Protein AF-A0AAW1R347-F1 (afdb_monomer)

Sequence (137 aa):
MREHAELMGQLKESFRNDHDVQGVHQVTTAIAKMSEAFAKRQDKASTAVAALTQRLDNNSSTLHIPDEDEMVEQQIPGLRDELSLYAHISKIKWDTSDPDRIAGIFSDPARGKIEKFSLPNELSRVDQIHYIWKVID

Nearest PDB structures (foldseek):
  8u3b-assembly1_D  TM=5.325E-01  e=2.040E+00  Escherichia coli
  9blr-assembly1_C  TM=3.791E-01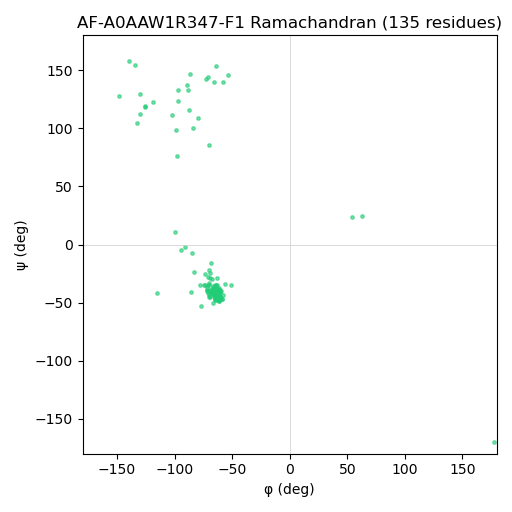  e=1.573E+00  Homo sapiens
  7ype-assembly1_A  TM=3.749E-01  e=2.479E+00  African swine fever virus

Organism: NCBI:txid904363

Radius of gyration: 42.48 Å; Cα contacts (8 Å, |Δi|>4): 67; chains: 1; bounding box: 76×33×120 Å

Structure (mmCIF, N/CA/C/O backbone):
data_AF-A0AAW1R347-F1
#
_entry.id   AF-A0AAW1R347-F1
#
loop_
_atom_site.group_PDB
_atom_site.id
_atom_site.type_symbol
_atom_site.label_atom_id
_atom_site.label_alt_id
_atom_site.label_comp_id
_atom_site.label_asym_id
_atom_site.label_entity_id
_atom_site.label_seq_id
_atom_site.pdbx_PDB_ins_code
_atom_site.Cartn_x
_atom_site.Cartn_y
_atom_site.Cartn_z
_atom_site.occupancy
_atom_site.B_iso_or_equiv
_atom_site.auth_seq_id
_atom_site.auth_comp_id
_atom_site.auth_asym_id
_atom_site.auth_atom_id
_atom_site.pdbx_PDB_model_num
ATOM 1 N N . MET A 1 1 ? 51.881 -3.037 -84.534 1.00 59.00 1 MET A N 1
ATOM 2 C CA . MET A 1 1 ? 51.715 -3.736 -83.234 1.00 59.00 1 MET A CA 1
ATOM 3 C C . MET A 1 1 ? 52.030 -2.870 -82.008 1.00 59.00 1 MET A C 1
ATOM 5 O O . MET A 1 1 ? 51.389 -3.098 -80.994 1.00 59.00 1 MET A O 1
ATOM 9 N N . ARG A 1 2 ? 52.942 -1.880 -82.060 1.00 62.66 2 ARG A N 1
ATOM 10 C CA . ARG A 1 2 ? 53.232 -0.987 -80.912 1.00 62.66 2 ARG A CA 1
ATOM 11 C C . ARG A 1 2 ? 52.053 -0.091 -80.498 1.00 62.66 2 ARG A C 1
ATOM 13 O O . ARG A 1 2 ? 51.690 -0.095 -79.333 1.00 62.66 2 ARG A O 1
ATOM 20 N N . GLU A 1 3 ? 51.401 0.570 -81.452 1.00 68.69 3 GLU A N 1
ATOM 21 C CA . GLU A 1 3 ? 50.280 1.493 -81.176 1.00 68.69 3 GLU A CA 1
ATOM 22 C C . GLU A 1 3 ? 49.060 0.802 -80.546 1.00 68.69 3 GLU A C 1
ATOM 24 O O . GLU A 1 3 ? 48.401 1.349 -79.669 1.00 68.69 3 GLU A O 1
ATOM 29 N N . HIS A 1 4 ? 48.785 -0.447 -80.931 1.00 67.88 4 HIS A N 1
ATOM 30 C CA . HIS A 1 4 ? 47.682 -1.219 -80.355 1.00 67.88 4 HIS A CA 1
ATOM 31 C C . HIS A 1 4 ? 47.951 -1.617 -78.894 1.00 67.88 4 HIS A C 1
ATOM 33 O O . HIS A 1 4 ? 47.029 -1.691 -78.089 1.00 67.88 4 HIS A O 1
ATOM 39 N N . ALA A 1 5 ? 49.210 -1.875 -78.529 1.00 75.38 5 ALA A N 1
ATOM 40 C CA . ALA A 1 5 ? 49.572 -2.167 -77.143 1.00 75.38 5 ALA A CA 1
ATOM 41 C C . ALA A 1 5 ? 49.459 -0.917 -76.254 1.00 75.38 5 ALA A C 1
ATOM 43 O O . ALA A 1 5 ? 49.044 -1.015 -75.102 1.00 75.38 5 ALA A O 1
ATOM 44 N N . GLU A 1 6 ? 49.778 0.250 -76.808 1.00 81.00 6 GLU A N 1
ATOM 45 C CA . GLU A 1 6 ? 49.696 1.538 -76.121 1.00 81.00 6 GLU A CA 1
ATOM 46 C C . GLU A 1 6 ? 48.242 1.968 -75.875 1.00 81.00 6 GLU A C 1
ATOM 48 O O . GLU A 1 6 ? 47.881 2.292 -74.744 1.00 81.00 6 GLU A O 1
ATOM 53 N N . LEU A 1 7 ? 47.372 1.837 -76.883 1.00 75.62 7 LEU A N 1
ATOM 54 C CA . LEU A 1 7 ? 45.930 2.075 -76.743 1.00 75.62 7 LEU A CA 1
ATOM 55 C C . LEU A 1 7 ? 45.280 1.139 -75.717 1.00 75.62 7 LEU A C 1
ATOM 57 O O . LEU A 1 7 ? 44.475 1.575 -74.898 1.00 75.62 7 LEU A O 1
ATOM 61 N N . MET A 1 8 ? 45.658 -0.142 -75.713 1.00 78.75 8 MET A N 1
ATOM 62 C CA . MET A 1 8 ? 45.150 -1.100 -74.724 1.00 78.75 8 MET A CA 1
ATOM 63 C C . MET A 1 8 ? 45.653 -0.798 -73.304 1.00 78.75 8 MET A C 1
ATOM 65 O O . MET A 1 8 ? 44.940 -1.068 -72.336 1.00 78.75 8 MET A O 1
ATOM 69 N N . GLY A 1 9 ? 46.848 -0.215 -73.163 1.00 80.38 9 GLY A N 1
ATOM 70 C CA . GLY A 1 9 ? 47.370 0.276 -71.886 1.00 80.38 9 GLY A CA 1
ATOM 71 C C . GLY A 1 9 ? 46.568 1.462 -71.349 1.00 80.38 9 GLY A C 1
ATOM 72 O O . GLY A 1 9 ? 46.084 1.410 -70.220 1.00 80.38 9 GLY A O 1
ATOM 73 N N . GLN A 1 10 ? 46.347 2.475 -72.189 1.00 78.44 10 GLN A N 1
ATOM 74 C CA . GLN A 1 10 ? 45.569 3.670 -71.841 1.00 78.44 10 GLN A CA 1
ATOM 75 C C . GLN A 1 10 ? 44.112 3.335 -71.505 1.00 78.44 10 GLN A C 1
ATOM 77 O O . GLN A 1 10 ? 43.560 3.846 -70.533 1.00 78.44 10 GLN A O 1
ATOM 82 N N . LEU A 1 11 ? 43.496 2.422 -72.261 1.00 71.81 11 LEU A N 1
ATOM 83 C CA . LEU A 1 11 ? 42.126 1.982 -72.015 1.00 71.81 11 LEU A CA 1
ATOM 84 C C . LEU A 1 11 ? 42.000 1.270 -70.660 1.00 71.81 11 LEU A C 1
ATOM 86 O O . LEU A 1 11 ? 41.077 1.538 -69.896 1.00 71.81 11 LEU A O 1
ATOM 90 N N . LYS A 1 12 ? 42.959 0.400 -70.325 1.00 74.00 12 LYS A N 1
ATOM 91 C CA . LYS A 1 12 ? 42.997 -0.303 -69.035 1.00 74.00 12 LYS A CA 1
ATOM 92 C C . LYS A 1 12 ? 43.170 0.658 -67.856 1.00 74.00 12 LYS A C 1
ATOM 94 O O . LYS A 1 12 ? 42.579 0.437 -66.802 1.00 74.00 12 LYS A O 1
ATOM 99 N N . GLU A 1 13 ? 43.974 1.701 -68.025 1.00 73.81 13 GLU A N 1
ATOM 100 C CA . GLU A 1 13 ? 44.204 2.724 -67.003 1.00 73.81 13 GLU A CA 1
ATOM 101 C C . GLU A 1 13 ? 42.980 3.635 -66.822 1.00 73.81 13 GLU A C 1
ATOM 103 O O . GLU A 1 13 ? 42.574 3.890 -65.689 1.00 73.81 13 GLU A O 1
ATOM 108 N N . SER A 1 14 ? 42.308 4.007 -67.918 1.00 69.56 14 SER A N 1
ATOM 109 C CA . SER A 1 14 ? 41.036 4.744 -67.887 1.00 69.56 14 SER A CA 1
ATOM 110 C C . SER A 1 14 ? 39.931 3.952 -67.186 1.00 69.56 14 SER A C 1
ATOM 112 O O . SER A 1 14 ? 39.298 4.469 -66.272 1.00 69.56 14 SER A O 1
ATOM 114 N N . PHE A 1 15 ? 39.734 2.675 -67.540 1.00 65.44 15 PHE A N 1
ATOM 115 C CA . PHE A 1 15 ? 38.707 1.837 -66.908 1.00 65.44 15 PHE A CA 1
ATOM 116 C C . PHE A 1 15 ? 38.960 1.604 -65.419 1.00 65.44 15 PHE A C 1
ATOM 118 O O . PHE A 1 15 ? 38.015 1.509 -64.637 1.00 65.44 15 PHE A O 1
ATOM 125 N N . ARG A 1 16 ? 40.230 1.503 -65.020 1.00 72.50 16 ARG A N 1
ATOM 126 C CA . ARG A 1 16 ? 40.605 1.336 -63.617 1.00 72.50 16 ARG A CA 1
ATOM 127 C C . ARG A 1 16 ? 40.323 2.606 -62.816 1.00 72.50 16 ARG A C 1
ATOM 129 O O . ARG A 1 16 ? 39.715 2.520 -61.755 1.00 72.50 16 ARG A O 1
ATOM 136 N N . ASN A 1 17 ? 40.683 3.769 -63.352 1.00 76.81 17 ASN A N 1
ATOM 137 C CA . ASN A 1 17 ? 40.432 5.046 -62.692 1.00 76.81 17 ASN A CA 1
ATOM 138 C C . ASN A 1 17 ? 38.933 5.364 -62.606 1.00 76.81 17 ASN A C 1
ATOM 140 O O . ASN A 1 17 ? 38.473 5.783 -61.549 1.00 76.81 17 ASN A O 1
ATOM 144 N N . ASP A 1 18 ? 38.152 5.099 -63.655 1.00 76.88 18 ASP A N 1
ATOM 145 C CA . ASP A 1 18 ? 36.705 5.348 -63.640 1.00 76.88 18 ASP A CA 1
ATOM 146 C C . ASP A 1 18 ? 35.968 4.430 -62.656 1.00 76.88 18 ASP A C 1
ATOM 148 O O . ASP A 1 18 ? 35.087 4.884 -61.923 1.00 76.88 18 ASP A O 1
ATOM 152 N N . HIS A 1 19 ? 36.354 3.153 -62.580 1.00 77.88 19 HIS A N 1
ATOM 153 C CA . HIS A 1 19 ? 35.764 2.207 -61.634 1.00 77.88 19 HIS A CA 1
ATOM 154 C C . HIS A 1 19 ? 36.118 2.552 -60.178 1.00 77.88 19 HIS A C 1
ATOM 156 O O . HIS A 1 19 ? 35.250 2.512 -59.303 1.00 77.88 19 HIS A O 1
ATOM 162 N N . ASP A 1 20 ? 37.368 2.940 -59.912 1.00 80.44 20 ASP A N 1
ATOM 163 C CA . ASP A 1 20 ? 37.810 3.348 -58.575 1.00 80.44 20 ASP A CA 1
ATOM 164 C C . ASP A 1 20 ? 37.144 4.668 -58.147 1.00 80.44 20 ASP A C 1
ATOM 166 O O . ASP A 1 20 ? 36.656 4.779 -57.020 1.00 80.44 20 ASP A O 1
ATOM 170 N N . VAL A 1 21 ? 37.020 5.644 -59.055 1.00 80.44 21 VAL A N 1
ATOM 171 C CA . VAL A 1 21 ? 36.294 6.904 -58.810 1.00 80.44 21 VAL A CA 1
ATOM 172 C C . VAL A 1 21 ? 34.812 6.641 -58.540 1.00 80.44 21 VAL A C 1
ATOM 174 O O . VAL A 1 21 ? 34.243 7.209 -57.603 1.00 80.44 21 VAL A O 1
ATOM 177 N N . GLN A 1 22 ? 34.183 5.740 -59.296 1.00 82.94 22 GLN A N 1
ATOM 178 C CA . GLN A 1 22 ? 32.795 5.347 -59.069 1.00 82.94 22 GLN A CA 1
ATOM 179 C C . GLN A 1 22 ? 32.623 4.629 -57.721 1.00 82.94 22 GLN A C 1
ATOM 181 O O . GLN A 1 22 ? 31.663 4.910 -56.999 1.00 82.94 22 GLN A O 1
ATOM 186 N N . GLY A 1 23 ? 33.567 3.765 -57.337 1.00 83.38 23 GLY A N 1
ATOM 187 C CA . GLY A 1 23 ? 33.596 3.112 -56.028 1.00 83.38 23 GLY A CA 1
ATOM 188 C C . GLY A 1 23 ? 33.711 4.113 -54.877 1.00 83.38 23 GLY A C 1
ATOM 189 O O . GLY A 1 23 ? 32.924 4.067 -53.930 1.00 83.38 23 GLY A O 1
ATOM 190 N N . VAL A 1 24 ? 34.620 5.087 -54.983 1.00 83.00 24 VAL A N 1
ATOM 191 C CA . VAL A 1 24 ? 34.765 6.172 -53.997 1.00 83.00 24 VAL A CA 1
ATOM 192 C C . VAL A 1 24 ? 33.493 7.020 -53.920 1.00 83.00 24 VAL A C 1
ATOM 194 O O . VAL A 1 24 ? 33.045 7.360 -52.822 1.00 83.00 24 VAL A O 1
ATOM 197 N N . HIS A 1 25 ? 32.851 7.321 -55.052 1.00 84.31 25 HIS A N 1
ATOM 198 C CA . HIS A 1 25 ? 31.594 8.072 -55.072 1.00 84.31 25 HIS A CA 1
ATOM 199 C C . HIS A 1 25 ? 30.434 7.309 -54.407 1.00 84.31 25 HIS A C 1
ATOM 201 O O . HIS A 1 25 ? 29.638 7.887 -53.662 1.00 84.31 25 HIS A O 1
ATOM 207 N N . GLN A 1 26 ? 30.355 5.991 -54.606 1.00 89.69 26 GLN A N 1
ATOM 208 C CA . GLN A 1 26 ? 29.367 5.145 -53.935 1.00 89.69 26 GLN A CA 1
ATOM 209 C C . GLN A 1 26 ? 29.598 5.089 -52.422 1.00 89.69 26 GLN A C 1
ATOM 211 O O . GLN A 1 26 ? 28.647 5.251 -51.655 1.00 89.69 26 GLN A O 1
ATOM 216 N N . VAL A 1 27 ? 30.849 4.918 -51.982 1.00 88.88 27 VAL A N 1
ATOM 217 C CA . VAL A 1 27 ? 31.208 4.877 -50.555 1.00 88.88 27 VAL A CA 1
ATOM 218 C C . VAL A 1 27 ? 30.938 6.221 -49.882 1.00 88.88 27 VAL A C 1
ATOM 220 O O . VAL A 1 27 ? 30.304 6.262 -48.833 1.00 88.88 27 VAL A O 1
ATOM 223 N N . THR A 1 28 ? 31.344 7.334 -50.494 1.00 88.75 28 THR A N 1
ATOM 224 C CA . THR A 1 28 ? 31.071 8.685 -49.965 1.00 88.75 28 THR A CA 1
ATOM 225 C C . THR A 1 28 ? 29.576 8.981 -49.879 1.00 88.75 28 THR A C 1
ATOM 227 O O . THR A 1 28 ? 29.110 9.497 -48.863 1.00 88.75 28 THR A O 1
ATOM 230 N N . THR A 1 29 ? 28.797 8.570 -50.881 1.00 92.81 29 THR A N 1
ATOM 231 C CA . THR A 1 29 ? 27.332 8.679 -50.847 1.00 92.81 29 THR A CA 1
ATOM 232 C C . THR A 1 29 ? 26.724 7.811 -49.743 1.00 92.81 29 THR A C 1
ATOM 234 O O . THR A 1 29 ? 25.801 8.241 -49.050 1.00 92.81 29 THR A O 1
ATOM 237 N N . ALA A 1 30 ? 27.233 6.592 -49.548 1.00 91.50 30 ALA A N 1
ATOM 238 C CA . ALA A 1 30 ? 26.787 5.705 -48.478 1.00 91.50 30 ALA A CA 1
ATOM 239 C C . ALA A 1 30 ? 27.106 6.288 -47.091 1.00 91.50 30 ALA A C 1
ATOM 241 O O . ALA A 1 30 ? 26.231 6.297 -46.228 1.00 91.50 30 ALA A O 1
ATOM 242 N N . ILE A 1 31 ? 28.305 6.847 -46.902 1.00 91.38 31 ILE A N 1
ATOM 243 C CA . ILE A 1 31 ? 28.714 7.526 -45.664 1.00 91.38 31 ILE A CA 1
ATOM 244 C C . ILE A 1 31 ? 27.816 8.735 -45.384 1.00 91.38 31 ILE A C 1
ATOM 246 O O . ILE A 1 31 ? 27.352 8.884 -44.256 1.00 91.38 31 ILE A O 1
ATOM 250 N N . ALA A 1 32 ? 27.509 9.557 -46.393 1.00 92.81 32 ALA A N 1
ATOM 251 C CA . ALA A 1 32 ? 26.617 10.709 -46.239 1.00 92.81 32 ALA A CA 1
ATOM 252 C C . ALA A 1 32 ? 25.187 10.297 -45.844 1.00 92.81 32 ALA A C 1
ATOM 254 O O . ALA A 1 32 ? 24.575 10.903 -44.968 1.00 92.81 32 ALA A O 1
ATOM 255 N N . LYS A 1 33 ? 24.657 9.220 -46.437 1.00 93.56 33 LYS A N 1
ATOM 256 C CA . LYS A 1 33 ? 23.346 8.673 -46.050 1.00 93.56 33 LYS A CA 1
ATOM 257 C C . LYS A 1 33 ? 23.357 8.106 -44.632 1.00 93.56 33 LYS A C 1
ATOM 259 O O . LYS A 1 33 ? 22.394 8.282 -43.888 1.00 93.56 33 LYS A O 1
ATOM 264 N N . MET A 1 34 ? 24.434 7.416 -44.255 1.00 92.75 34 MET A N 1
ATOM 265 C CA . MET A 1 34 ? 24.591 6.875 -42.908 1.00 92.75 34 MET A CA 1
ATOM 266 C C . MET A 1 34 ? 24.676 7.995 -41.873 1.00 92.75 34 MET A C 1
ATOM 268 O O . MET A 1 34 ? 23.967 7.928 -40.873 1.00 92.75 34 MET A O 1
ATOM 272 N N . SER A 1 35 ? 25.474 9.040 -42.111 1.00 91.88 35 SER A N 1
ATOM 273 C CA . SER A 1 35 ? 25.599 10.165 -41.178 1.00 91.88 35 SER A CA 1
ATOM 274 C C . SER A 1 35 ? 24.270 10.898 -40.985 1.00 91.88 35 SER A C 1
ATOM 276 O O . SER A 1 35 ? 23.895 11.186 -39.849 1.00 91.88 35 SER A O 1
ATOM 278 N N . GLU A 1 36 ? 23.500 11.103 -42.056 1.00 93.50 36 GLU A N 1
ATOM 279 C CA . GLU A 1 36 ? 22.158 11.683 -41.969 1.00 93.50 36 GLU A CA 1
ATOM 280 C C . GLU A 1 36 ? 21.196 10.790 -41.162 1.00 93.50 36 GLU A C 1
ATOM 282 O O . GLU A 1 36 ? 20.440 11.273 -40.315 1.00 93.50 36 GLU A O 1
ATOM 287 N N . ALA A 1 37 ? 21.237 9.471 -41.379 1.00 92.12 37 ALA A N 1
ATOM 288 C CA . ALA A 1 37 ? 20.421 8.521 -40.626 1.00 92.12 37 ALA A CA 1
ATOM 289 C C . ALA A 1 37 ? 20.798 8.485 -39.134 1.00 92.12 37 ALA A C 1
ATOM 291 O O . ALA A 1 37 ? 19.909 8.433 -38.279 1.00 92.12 37 ALA A O 1
ATOM 292 N N . PHE A 1 38 ? 22.093 8.552 -38.812 1.00 91.94 38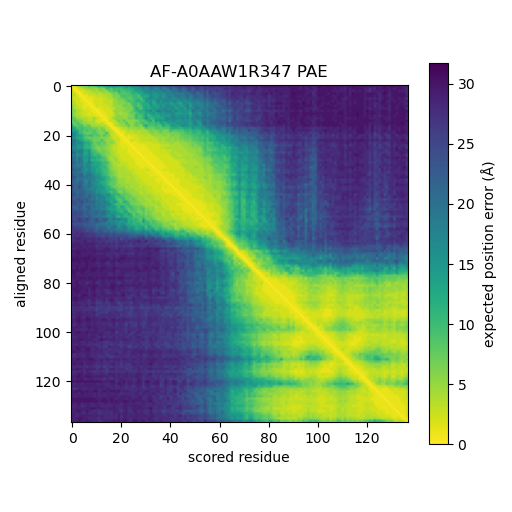 PHE A N 1
ATOM 293 C CA . PHE A 1 38 ? 22.576 8.638 -37.434 1.00 91.94 38 PHE A CA 1
ATOM 294 C C . PHE A 1 38 ? 22.131 9.936 -36.760 1.00 91.94 38 PHE A C 1
ATOM 296 O O . PHE A 1 38 ? 21.601 9.868 -35.653 1.00 91.94 38 PHE A O 1
ATOM 303 N N . ALA A 1 39 ? 22.242 11.082 -37.437 1.00 92.38 39 ALA A N 1
ATOM 304 C CA . ALA A 1 39 ? 21.780 12.365 -36.911 1.00 92.38 39 ALA A CA 1
ATOM 305 C C . ALA A 1 39 ? 20.275 12.339 -36.594 1.00 92.38 39 ALA A C 1
ATOM 307 O O . ALA A 1 39 ? 19.864 12.678 -35.484 1.00 92.38 39 ALA A O 1
ATOM 308 N N . LYS A 1 40 ? 19.447 11.825 -37.517 1.00 92.56 40 LYS A N 1
ATOM 309 C CA . LYS A 1 40 ? 17.998 11.662 -37.291 1.00 92.56 40 LYS A CA 1
ATOM 310 C C . LYS A 1 40 ? 17.688 10.717 -36.131 1.00 92.56 40 LYS A C 1
ATOM 312 O O . LYS 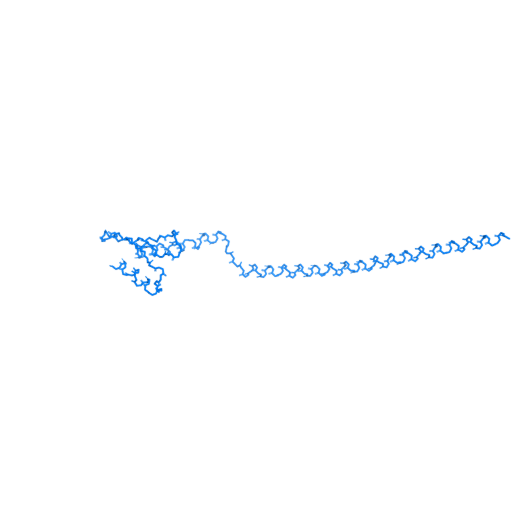A 1 40 ? 16.718 10.927 -35.406 1.00 92.56 40 LYS A O 1
ATOM 317 N N . ARG A 1 41 ? 18.468 9.647 -35.960 1.00 92.62 41 ARG A N 1
ATOM 318 C CA . ARG A 1 41 ? 18.271 8.696 -34.858 1.00 92.62 41 ARG A CA 1
ATOM 319 C C . ARG A 1 41 ? 18.687 9.292 -33.515 1.00 92.62 41 ARG A C 1
ATOM 321 O O . ARG A 1 41 ? 17.991 9.061 -32.532 1.00 92.62 41 ARG A O 1
ATOM 328 N N . GLN A 1 42 ? 19.777 10.053 -33.480 1.00 93.31 42 GLN A N 1
ATOM 329 C CA . GLN A 1 42 ? 20.242 10.749 -32.284 1.00 93.31 42 GLN A CA 1
ATOM 330 C C . GLN A 1 42 ? 19.224 11.795 -31.817 1.00 93.31 42 GLN A C 1
ATOM 332 O O . GLN A 1 42 ? 18.903 11.833 -30.634 1.00 93.31 42 GLN A O 1
ATOM 337 N N . ASP A 1 43 ? 18.654 12.567 -32.742 1.00 93.69 43 ASP A N 1
ATOM 338 C CA . ASP A 1 43 ? 17.618 13.561 -32.440 1.00 93.69 43 ASP A CA 1
ATOM 339 C C . ASP A 1 43 ? 16.336 12.912 -31.879 1.00 93.69 43 ASP A C 1
ATOM 341 O O . ASP A 1 43 ? 15.824 13.287 -30.821 1.00 93.69 43 ASP A O 1
ATOM 345 N N . LYS A 1 44 ? 15.878 11.820 -32.506 1.00 91.88 44 LYS A N 1
ATOM 346 C CA . LYS A 1 44 ? 14.758 11.012 -31.989 1.00 91.88 44 LYS A CA 1
ATOM 347 C C . LYS A 1 44 ? 15.039 10.411 -30.611 1.00 91.88 44 LYS A C 1
ATOM 349 O O . LYS A 1 44 ? 14.143 10.345 -29.776 1.00 91.88 44 LYS A O 1
ATOM 354 N N . ALA A 1 45 ? 16.262 9.944 -30.368 1.00 90.75 45 ALA A N 1
ATOM 355 C CA . ALA A 1 45 ? 16.639 9.399 -29.069 1.00 90.75 45 ALA A CA 1
ATOM 356 C C . ALA A 1 45 ? 16.679 10.496 -27.995 1.00 90.75 45 ALA A C 1
ATOM 358 O O . ALA A 1 45 ? 16.160 10.291 -26.903 1.00 90.75 45 ALA A O 1
ATOM 359 N N . SER A 1 46 ? 17.230 11.670 -28.314 1.00 94.00 46 SER A N 1
ATOM 360 C CA . SER A 1 46 ? 17.298 12.809 -27.392 1.00 94.00 46 SER A CA 1
ATOM 361 C C . SER A 1 46 ? 15.906 13.311 -27.000 1.00 94.00 46 SER A C 1
ATOM 363 O O . SER A 1 46 ? 15.623 13.473 -25.814 1.00 94.00 46 SER A O 1
ATOM 365 N N . THR A 1 47 ? 15.006 13.463 -27.973 1.00 92.38 47 THR A N 1
ATOM 366 C CA . THR A 1 47 ? 13.611 13.860 -27.722 1.00 92.38 47 THR A CA 1
ATOM 367 C C . THR A 1 47 ? 12.843 12.814 -26.912 1.00 92.38 47 THR A C 1
ATOM 369 O O . THR A 1 47 ? 12.096 13.173 -26.002 1.00 92.38 47 THR A O 1
ATOM 372 N N . ALA A 1 48 ? 13.058 11.519 -27.172 1.00 90.69 48 ALA A N 1
ATOM 373 C CA . ALA A 1 48 ? 12.454 10.445 -26.386 1.00 90.69 48 ALA A CA 1
ATOM 374 C C . ALA A 1 48 ? 12.960 10.425 -24.935 1.00 90.69 48 ALA A C 1
ATOM 376 O O . ALA A 1 48 ? 12.155 10.266 -24.019 1.00 90.69 48 ALA A O 1
ATOM 377 N N . VAL A 1 49 ? 14.266 10.620 -24.714 1.00 93.00 49 VAL A N 1
ATOM 378 C CA . VAL A 1 49 ? 14.845 10.721 -23.365 1.00 93.00 49 VAL A CA 1
ATOM 379 C C . VAL A 1 49 ? 14.244 11.908 -22.621 1.00 93.00 49 VAL A C 1
ATOM 381 O O . VAL A 1 49 ? 13.746 11.717 -21.519 1.00 93.00 49 VAL A O 1
ATOM 384 N N . ALA A 1 50 ? 14.188 13.092 -23.236 1.00 93.44 50 ALA A N 1
ATOM 385 C CA . ALA A 1 50 ? 13.591 14.272 -22.612 1.00 93.44 50 ALA A CA 1
ATOM 386 C C . ALA A 1 50 ? 12.118 14.044 -22.221 1.00 93.44 50 ALA A C 1
ATOM 388 O O . ALA A 1 50 ? 11.711 14.372 -21.108 1.00 93.44 50 ALA A O 1
ATOM 389 N N . ALA A 1 51 ? 11.329 13.417 -23.100 1.00 90.81 51 ALA A N 1
ATOM 390 C CA . ALA A 1 51 ? 9.933 13.093 -22.817 1.00 90.81 51 ALA A CA 1
ATOM 391 C C . ALA A 1 51 ? 9.778 12.058 -21.687 1.00 90.81 51 ALA A C 1
ATOM 393 O O . ALA A 1 51 ? 8.840 12.147 -20.893 1.00 90.81 51 ALA A O 1
ATOM 394 N N . LEU A 1 52 ? 10.676 11.070 -21.604 1.00 89.88 52 LEU A N 1
ATOM 395 C CA . LEU A 1 52 ? 10.674 10.081 -20.525 1.00 89.88 52 LEU A CA 1
ATOM 396 C C . LEU A 1 52 ? 11.114 10.689 -19.193 1.00 89.88 52 LEU A C 1
ATOM 398 O O . LEU A 1 52 ? 10.467 10.411 -18.189 1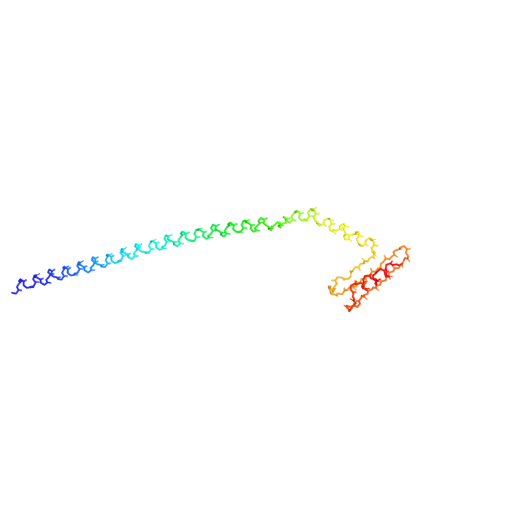.00 89.88 52 LEU A O 1
ATOM 402 N N . THR A 1 53 ? 12.137 11.547 -19.181 1.00 89.06 53 THR A N 1
ATOM 403 C CA . THR A 1 53 ? 12.555 12.294 -17.985 1.00 89.06 53 THR A CA 1
ATOM 404 C C . THR A 1 53 ? 11.413 13.160 -17.470 1.00 89.06 53 THR A C 1
ATOM 406 O O . THR A 1 53 ? 11.046 13.048 -16.309 1.00 89.06 53 THR A O 1
ATOM 409 N N . GLN A 1 54 ? 10.740 13.907 -18.349 1.00 87.19 54 GLN A N 1
ATOM 410 C CA . GLN A 1 54 ? 9.587 14.718 -17.955 1.00 87.19 54 GLN A CA 1
ATOM 411 C C . GLN A 1 54 ? 8.437 13.869 -17.387 1.00 87.19 54 GLN A C 1
ATOM 413 O O . GLN A 1 54 ? 7.773 14.265 -16.433 1.00 87.19 54 GLN A O 1
ATOM 418 N N . ARG A 1 55 ? 8.177 12.688 -17.962 1.00 85.75 55 ARG A N 1
ATOM 419 C CA . ARG A 1 55 ? 7.179 11.756 -17.416 1.00 85.75 55 ARG A CA 1
ATOM 420 C C . ARG A 1 55 ? 7.590 11.201 -16.058 1.00 85.75 55 ARG A C 1
ATOM 422 O O . ARG A 1 55 ? 6.719 11.027 -15.213 1.00 85.75 55 ARG A O 1
ATOM 429 N N . LEU A 1 56 ? 8.876 10.924 -15.857 1.00 82.25 56 LEU A N 1
ATOM 430 C CA . LEU A 1 56 ? 9.411 10.481 -14.574 1.00 82.25 56 LEU A CA 1
ATOM 431 C C . LEU A 1 56 ? 9.225 11.571 -13.512 1.00 82.25 56 LEU A C 1
ATOM 433 O O . LEU A 1 56 ? 8.685 11.273 -12.455 1.00 82.25 56 LEU A O 1
ATOM 437 N N . ASP A 1 57 ? 9.569 12.821 -13.823 1.00 82.25 57 ASP A N 1
ATOM 438 C CA . ASP A 1 57 ? 9.435 13.962 -12.907 1.00 82.25 57 ASP A CA 1
ATOM 439 C C . ASP A 1 57 ? 7.968 14.231 -12.544 1.00 82.25 57 ASP A C 1
ATOM 441 O O . ASP A 1 57 ? 7.623 14.410 -11.373 1.00 82.25 57 ASP A O 1
ATOM 445 N N . ASN A 1 58 ? 7.074 14.188 -13.537 1.00 78.69 58 ASN A N 1
ATOM 446 C CA . ASN A 1 58 ? 5.636 14.331 -13.314 1.00 78.69 58 ASN A CA 1
ATOM 447 C C . ASN A 1 58 ? 5.087 13.190 -12.445 1.00 78.69 58 ASN A C 1
ATOM 449 O O . ASN A 1 58 ? 4.341 13.445 -11.501 1.00 78.69 58 ASN A O 1
ATOM 453 N N . ASN A 1 59 ? 5.476 11.943 -12.730 1.00 72.56 59 ASN A N 1
ATOM 454 C CA . ASN A 1 59 ? 5.039 10.789 -11.947 1.00 72.56 59 ASN A CA 1
ATOM 455 C C . ASN A 1 59 ? 5.612 10.817 -10.522 1.00 72.56 59 ASN A C 1
ATOM 457 O O . ASN A 1 59 ? 4.900 10.496 -9.571 1.00 72.56 59 ASN A O 1
ATOM 461 N N . SER A 1 60 ? 6.866 11.243 -10.363 1.00 65.25 60 SER A N 1
ATOM 462 C CA . SER A 1 60 ? 7.515 11.415 -9.061 1.00 65.25 60 SER A CA 1
ATOM 463 C C . SER A 1 60 ? 6.840 12.511 -8.240 1.00 65.25 60 SER A C 1
ATOM 465 O O . SER A 1 60 ? 6.711 12.372 -7.033 1.00 65.25 60 SER A O 1
ATOM 467 N N . SER A 1 61 ? 6.349 13.571 -8.885 1.00 64.00 61 SER A N 1
ATOM 468 C CA . SER A 1 61 ? 5.595 14.635 -8.212 1.00 64.00 61 SER A CA 1
ATOM 469 C C . SER A 1 61 ? 4.200 14.176 -7.766 1.00 64.00 61 SER A C 1
ATOM 471 O O . SER A 1 61 ? 3.663 14.692 -6.791 1.00 64.00 61 SER A O 1
ATOM 473 N N . THR A 1 62 ? 3.596 13.205 -8.462 1.00 60.38 62 THR A N 1
ATOM 474 C CA . THR A 1 62 ? 2.295 12.622 -8.076 1.00 60.38 62 THR A CA 1
ATOM 475 C C . THR A 1 62 ? 2.393 11.523 -7.018 1.00 60.38 62 THR A C 1
ATOM 477 O O . THR A 1 62 ? 1.422 11.280 -6.306 1.00 60.38 62 THR A O 1
ATOM 480 N N . LEU A 1 63 ? 3.548 10.868 -6.895 1.00 56.06 63 LEU A N 1
ATOM 481 C CA . LEU A 1 63 ? 3.848 9.900 -5.843 1.00 56.06 63 LEU A CA 1
ATOM 482 C C . LEU A 1 63 ? 4.635 10.609 -4.740 1.00 56.06 63 LEU A C 1
ATOM 484 O O . LEU A 1 63 ? 5.843 10.437 -4.618 1.00 56.06 63 LEU A O 1
ATOM 488 N N . HIS A 1 64 ? 3.943 11.409 -3.927 1.00 60.03 64 HIS A N 1
ATOM 489 C CA . HIS A 1 64 ? 4.494 11.843 -2.647 1.00 60.03 64 HIS A CA 1
ATOM 490 C C . HIS A 1 64 ? 4.540 10.623 -1.719 1.00 60.03 64 HIS A C 1
ATOM 492 O O . HIS A 1 64 ? 3.584 10.319 -1.008 1.00 60.03 64 HIS A O 1
ATOM 498 N N . ILE A 1 65 ? 5.625 9.862 -1.824 1.00 59.75 65 ILE A N 1
ATOM 499 C CA . ILE A 1 65 ? 6.045 8.915 -0.800 1.00 59.75 65 ILE A CA 1
ATOM 500 C C . ILE A 1 65 ? 6.730 9.809 0.236 1.00 59.75 65 ILE A C 1
ATOM 502 O O . ILE A 1 65 ? 7.762 10.387 -0.108 1.00 59.75 65 ILE A O 1
ATOM 506 N N . PRO A 1 66 ? 6.135 10.028 1.423 1.00 57.06 66 PRO A N 1
ATOM 507 C CA . PRO A 1 66 ? 6.787 10.835 2.443 1.00 57.06 66 PRO A CA 1
ATOM 508 C C . PRO A 1 66 ? 8.140 10.193 2.747 1.00 57.06 66 PRO A C 1
ATOM 510 O O . PRO A 1 66 ? 8.234 8.961 2.781 1.00 57.06 66 PRO A O 1
ATOM 513 N N . ASP A 1 67 ? 9.177 11.010 2.925 1.00 61.94 67 ASP A N 1
ATOM 514 C CA . ASP A 1 67 ? 10.494 10.498 3.300 1.00 61.94 67 ASP A CA 1
ATOM 515 C C . ASP A 1 67 ? 10.355 9.634 4.566 1.00 61.94 67 ASP A C 1
ATOM 517 O O . ASP A 1 67 ? 9.500 9.897 5.420 1.00 61.94 67 ASP A O 1
ATOM 521 N N . GLU A 1 68 ? 11.163 8.573 4.683 1.00 60.97 68 GLU A N 1
ATOM 522 C CA . GLU A 1 68 ? 11.072 7.612 5.798 1.00 60.97 68 GLU A CA 1
ATOM 523 C C . GLU A 1 68 ? 11.077 8.325 7.164 1.00 60.97 68 GLU A C 1
ATOM 525 O O . GLU A 1 68 ? 10.336 7.938 8.069 1.00 60.97 68 GLU A O 1
ATOM 530 N N . ASP A 1 69 ? 11.824 9.425 7.274 1.00 59.31 69 ASP A N 1
ATOM 531 C CA . ASP A 1 69 ? 11.890 10.274 8.463 1.00 59.31 69 ASP A CA 1
ATOM 532 C C . ASP A 1 69 ? 10.556 10.991 8.763 1.00 59.31 69 ASP A C 1
ATOM 534 O O . ASP A 1 69 ? 10.129 11.042 9.916 1.00 59.31 69 ASP A O 1
ATOM 538 N N . GLU A 1 70 ? 9.832 11.471 7.747 1.00 59.41 70 GLU A N 1
ATOM 539 C CA . GLU A 1 70 ? 8.533 12.142 7.913 1.00 59.41 70 GLU A CA 1
ATOM 540 C C . GLU A 1 70 ? 7.424 11.147 8.302 1.00 59.41 70 GLU A C 1
ATOM 542 O O . GLU A 1 70 ? 6.582 11.435 9.164 1.00 59.41 70 GLU A O 1
ATOM 547 N N . MET A 1 71 ? 7.451 9.931 7.739 1.00 58.38 71 MET A N 1
ATOM 548 C CA . MET A 1 71 ? 6.558 8.847 8.168 1.00 58.38 71 MET A CA 1
ATOM 549 C C . MET A 1 71 ? 6.803 8.459 9.632 1.00 58.38 71 MET A C 1
ATOM 551 O O . MET A 1 71 ? 5.846 8.282 10.397 1.00 58.38 71 MET A O 1
ATOM 555 N N . VAL A 1 72 ? 8.072 8.330 10.032 1.00 61.34 72 VAL A N 1
ATOM 556 C CA . VAL A 1 72 ? 8.462 7.919 11.388 1.00 61.34 72 VAL A CA 1
ATOM 557 C C . VAL A 1 72 ? 8.156 9.000 12.424 1.00 61.34 72 VAL A C 1
ATOM 559 O O . VAL A 1 72 ? 7.673 8.665 13.508 1.00 61.34 72 VAL A O 1
ATOM 562 N N . GLU A 1 73 ? 8.379 10.278 12.111 1.00 62.47 73 GLU A N 1
ATOM 563 C CA . GLU A 1 73 ? 8.153 11.371 13.062 1.00 62.47 73 GLU A CA 1
ATOM 564 C C . GLU A 1 73 ? 6.673 11.700 13.281 1.00 62.47 73 GLU A C 1
ATOM 566 O O . GLU A 1 73 ? 6.294 12.046 14.401 1.00 62.47 73 GLU A O 1
ATOM 571 N N . GLN A 1 74 ? 5.823 11.596 12.253 1.00 6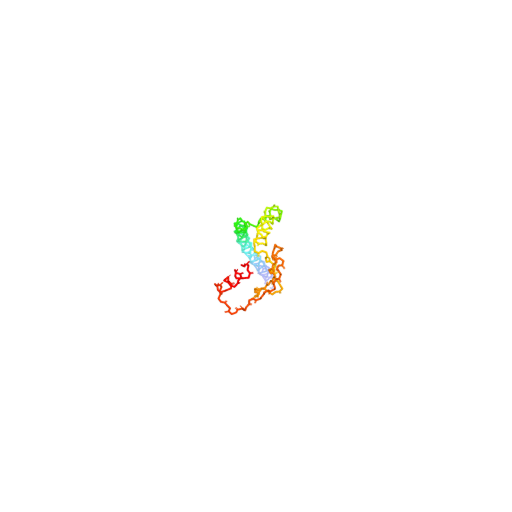2.69 74 GLN A N 1
ATOM 572 C CA . GLN A 1 74 ? 4.447 12.103 12.344 1.00 62.69 74 GLN A CA 1
ATOM 573 C C . GLN A 1 74 ? 3.374 11.016 12.261 1.00 62.69 74 GLN A C 1
ATOM 575 O O . GLN A 1 74 ? 2.400 11.050 13.016 1.00 62.69 74 GLN A O 1
ATOM 580 N N . GLN A 1 75 ? 3.528 10.034 11.371 1.00 64.56 75 GLN A N 1
ATOM 581 C CA . GLN A 1 75 ? 2.452 9.077 11.089 1.00 64.56 75 GLN A CA 1
ATOM 582 C C . GLN A 1 75 ? 2.446 7.898 12.066 1.00 64.56 75 GLN A C 1
ATOM 584 O O . GLN A 1 75 ? 1.383 7.488 12.537 1.00 64.56 75 GLN A O 1
ATOM 589 N N . ILE A 1 76 ? 3.622 7.371 12.423 1.00 72.44 76 ILE A N 1
ATOM 590 C CA . ILE A 1 76 ? 3.733 6.241 13.360 1.00 72.44 76 ILE A CA 1
ATOM 591 C C . ILE A 1 76 ? 3.214 6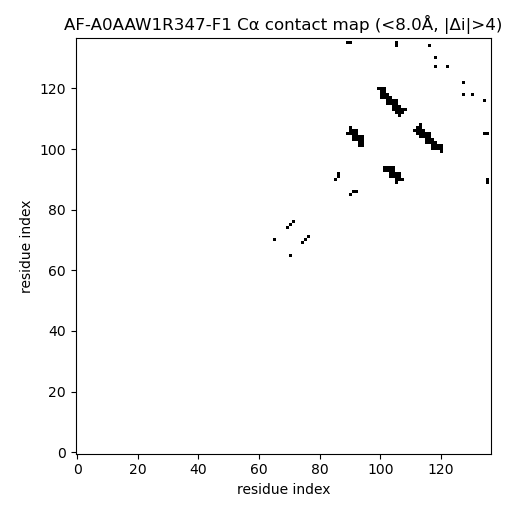.594 14.767 1.00 72.44 76 ILE A C 1
ATOM 593 O O . ILE A 1 76 ? 2.463 5.784 15.321 1.00 72.44 76 ILE A O 1
ATOM 597 N N . PRO A 1 77 ? 3.542 7.761 15.363 1.00 76.69 77 PRO A N 1
ATOM 598 C CA . PRO A 1 77 ? 3.005 8.132 16.671 1.00 76.69 77 PRO A CA 1
ATOM 599 C C . PRO A 1 77 ? 1.480 8.250 16.656 1.00 76.69 77 PRO A C 1
ATOM 601 O O . PRO A 1 77 ? 0.824 7.672 17.519 1.00 76.69 77 PRO A O 1
ATOM 604 N N . GLY A 1 78 ? 0.911 8.893 15.629 1.00 74.81 78 GLY A N 1
ATOM 605 C CA . GLY A 1 78 ? -0.540 9.041 15.495 1.00 74.81 78 GLY A CA 1
ATOM 606 C C . GLY A 1 78 ? -1.269 7.698 15.392 1.00 74.81 78 GLY A C 1
ATOM 607 O O . GLY A 1 78 ? -2.227 7.452 16.125 1.00 74.81 78 GLY A O 1
ATOM 608 N N . LEU A 1 79 ? -0.773 6.785 14.550 1.00 82.81 79 LEU A N 1
ATOM 609 C CA . LEU A 1 79 ? -1.339 5.436 14.421 1.00 82.81 79 LEU A CA 1
ATOM 610 C C . LEU A 1 79 ? -1.209 4.631 15.717 1.00 82.81 79 LEU A C 1
ATOM 612 O O . LEU A 1 79 ? -2.125 3.902 16.099 1.00 82.81 79 LEU A O 1
ATOM 616 N N . ARG A 1 80 ? -0.080 4.758 16.420 1.00 83.25 80 ARG A N 1
ATOM 617 C CA . ARG A 1 80 ? 0.129 4.091 17.707 1.00 83.25 80 ARG A CA 1
ATOM 618 C C . ARG A 1 80 ? -0.844 4.600 18.767 1.00 83.25 80 ARG A C 1
ATOM 620 O O . ARG A 1 80 ? -1.350 3.786 19.543 1.00 83.25 80 ARG A O 1
ATOM 627 N N . ASP A 1 81 ? -1.102 5.900 18.804 1.00 85.81 81 ASP A N 1
ATOM 628 C CA . ASP A 1 81 ? -2.047 6.504 19.741 1.00 85.81 81 ASP A CA 1
ATOM 629 C C . ASP A 1 81 ? -3.478 6.041 19.454 1.00 85.81 81 ASP A C 1
ATOM 631 O O . ASP A 1 81 ? -4.185 5.629 20.376 1.00 85.81 81 ASP A O 1
ATOM 635 N N . GLU A 1 82 ? -3.886 5.995 18.182 1.00 87.00 82 GLU A N 1
ATOM 636 C CA . GLU A 1 82 ? -5.210 5.505 17.787 1.00 87.00 82 GLU A CA 1
ATOM 637 C C . GLU A 1 82 ? -5.394 4.015 18.128 1.00 87.00 82 GLU A C 1
ATOM 639 O O . GLU A 1 82 ? -6.388 3.622 18.742 1.00 87.00 82 GLU A O 1
ATOM 644 N N . LEU A 1 83 ? -4.400 3.176 17.823 1.00 87.12 83 LEU A N 1
ATOM 645 C CA . LEU A 1 83 ? -4.412 1.757 18.197 1.00 87.12 83 LEU A CA 1
ATOM 646 C C . LEU A 1 83 ? -4.444 1.566 19.717 1.00 87.12 83 LEU A C 1
ATOM 648 O O . LEU A 1 83 ? -5.148 0.686 20.221 1.00 87.12 83 LEU A O 1
ATOM 652 N N . SER A 1 84 ? -3.716 2.405 20.456 1.00 87.88 84 SER A N 1
ATOM 653 C CA . SER A 1 84 ? -3.736 2.402 21.920 1.00 87.88 84 SER A CA 1
ATOM 654 C C . SER A 1 84 ? -5.113 2.789 22.452 1.00 87.88 84 SER A C 1
ATOM 656 O O . SER A 1 84 ? -5.584 2.172 23.408 1.00 87.88 84 SER A O 1
ATOM 658 N N . LEU A 1 85 ? -5.793 3.746 21.816 1.00 90.00 85 LEU A N 1
ATOM 659 C CA . LEU A 1 85 ? -7.160 4.132 22.152 1.00 90.00 85 LEU A CA 1
ATOM 660 C C . LEU A 1 85 ? -8.142 2.983 21.894 1.00 90.00 85 LEU A C 1
ATOM 662 O O . LEU A 1 85 ? -8.927 2.653 22.783 1.00 90.00 85 LEU A O 1
ATOM 666 N N . TYR A 1 86 ? -8.066 2.314 20.740 1.00 89.94 86 TYR A N 1
ATOM 667 C CA . TYR A 1 86 ? -8.913 1.151 20.457 1.00 89.94 86 TYR A CA 1
ATOM 668 C C . TYR A 1 86 ? -8.689 0.019 21.460 1.00 89.94 86 TYR A C 1
ATOM 670 O O . TYR A 1 86 ? -9.659 -0.536 21.982 1.00 89.94 86 TYR A O 1
ATOM 678 N N . ALA A 1 87 ? -7.434 -0.303 21.779 1.00 87.81 87 ALA A N 1
ATOM 679 C CA . ALA A 1 87 ? -7.109 -1.302 22.793 1.00 87.81 87 ALA A CA 1
ATOM 680 C C . ALA A 1 87 ? -7.605 -0.873 24.184 1.00 87.81 87 ALA A C 1
ATOM 682 O O . ALA A 1 87 ? -8.111 -1.694 24.950 1.00 87.81 87 ALA A O 1
ATOM 683 N N . HIS A 1 88 ? -7.513 0.418 24.513 1.00 87.94 88 HIS A N 1
ATOM 684 C CA . HIS A 1 88 ? -7.982 0.947 25.786 1.00 87.94 88 HIS A CA 1
ATOM 685 C C . HIS A 1 88 ? -9.507 0.924 25.910 1.00 87.94 88 HIS A C 1
ATOM 687 O O . HIS A 1 88 ? -9.999 0.630 26.995 1.00 87.94 88 HIS A O 1
ATOM 693 N N . ILE A 1 89 ? -10.255 1.230 24.850 1.00 87.94 89 ILE A N 1
ATOM 694 C CA . ILE A 1 89 ? -11.723 1.254 24.883 1.00 87.94 89 ILE A CA 1
ATOM 695 C C . ILE A 1 89 ? -12.278 -0.168 24.846 1.00 87.94 89 ILE A C 1
ATOM 697 O O . ILE A 1 89 ? -13.053 -0.546 25.717 1.00 87.94 89 ILE A O 1
ATOM 701 N N . SER A 1 90 ? -11.859 -0.966 23.863 1.00 89.31 90 SER A N 1
ATOM 702 C CA . SER A 1 90 ? -12.393 -2.320 23.674 1.00 89.31 90 SER A CA 1
ATOM 703 C C . SER A 1 90 ? -11.896 -3.307 24.723 1.00 89.31 90 SER A C 1
ATOM 705 O O . SER A 1 90 ? -12.540 -4.322 24.957 1.00 89.31 90 SER A O 1
ATOM 707 N N . LYS A 1 91 ? -10.725 -3.046 25.320 1.00 92.06 91 LYS A N 1
ATOM 708 C CA . LYS A 1 91 ? -9.990 -4.001 26.160 1.00 92.06 91 LYS A CA 1
ATOM 709 C C . LYS A 1 91 ? -9.726 -5.348 25.471 1.00 92.06 91 LYS A C 1
ATOM 711 O O . LYS A 1 91 ? -9.527 -6.366 26.138 1.00 92.06 91 LYS A O 1
ATOM 716 N N . ILE A 1 92 ? -9.716 -5.357 24.137 1.00 93.00 92 ILE A N 1
ATOM 717 C CA . ILE A 1 92 ? -9.452 -6.540 23.323 1.00 93.00 92 ILE A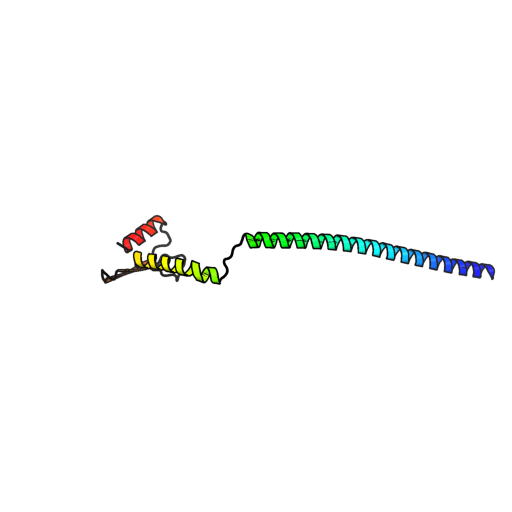 CA 1
ATOM 718 C C . ILE A 1 92 ? -7.986 -6.554 22.900 1.00 93.00 92 ILE A C 1
ATOM 720 O O . ILE A 1 92 ? -7.448 -5.576 22.383 1.00 93.00 92 ILE A O 1
ATOM 724 N N . LYS A 1 93 ? -7.357 -7.716 23.060 1.00 92.38 93 LYS A N 1
ATOM 725 C CA . LYS A 1 93 ? -6.110 -8.079 22.396 1.00 92.38 93 LYS A CA 1
ATOM 726 C C . LYS A 1 93 ? -6.427 -9.022 21.238 1.00 92.38 93 LYS A C 1
ATOM 728 O O . LYS A 1 93 ? -6.829 -10.161 21.474 1.00 92.38 93 LYS A O 1
ATOM 733 N N . TRP A 1 94 ? -6.239 -8.552 20.010 1.00 92.38 94 TRP A N 1
ATOM 734 C CA . TRP A 1 94 ? -6.465 -9.343 18.798 1.00 92.38 94 TRP A CA 1
ATOM 735 C C . TRP A 1 94 ? -5.379 -10.407 18.602 1.00 92.38 94 TRP A C 1
ATOM 737 O O . TRP A 1 94 ? -4.206 -10.169 18.900 1.00 92.38 94 TRP A O 1
ATOM 747 N N . ASP A 1 95 ? -5.780 -11.580 18.116 1.00 93.00 95 ASP A N 1
ATOM 748 C CA . ASP A 1 95 ? -4.868 -12.601 17.602 1.00 93.00 95 ASP A CA 1
ATOM 749 C C . ASP A 1 95 ? -4.603 -12.316 16.122 1.00 93.00 95 ASP A C 1
ATOM 751 O O . ASP A 1 95 ? -5.515 -12.348 15.303 1.00 93.00 95 ASP A O 1
ATOM 755 N N . THR A 1 96 ? -3.353 -11.999 15.794 1.00 90.81 96 THR A N 1
ATOM 756 C CA . THR A 1 96 ? -2.923 -11.641 14.435 1.00 90.81 96 THR A CA 1
ATOM 757 C C . THR A 1 96 ? -2.267 -12.808 13.700 1.00 90.81 96 THR A C 1
ATOM 759 O O . THR A 1 96 ? -1.630 -12.598 12.671 1.00 90.81 96 THR A O 1
ATOM 762 N N . SER A 1 97 ? -2.346 -14.026 14.245 1.00 91.31 97 SER A N 1
ATOM 763 C CA . SER A 1 97 ? -1.700 -15.203 13.652 1.00 91.31 97 SER A CA 1
ATOM 764 C C . SER A 1 97 ? -2.362 -15.637 12.338 1.00 91.31 97 SER A C 1
ATOM 766 O O . SER A 1 97 ? -1.690 -16.207 11.482 1.00 91.31 97 SER A O 1
ATOM 768 N N . ASP A 1 98 ? -3.660 -15.368 12.181 1.00 89.56 98 ASP A N 1
ATOM 769 C CA . ASP A 1 98 ? -4.457 -15.696 10.998 1.00 89.56 98 ASP A CA 1
ATOM 770 C C . ASP A 1 98 ? -5.234 -14.443 10.541 1.00 89.56 98 ASP A C 1
ATOM 772 O O . ASP A 1 98 ? -6.105 -13.977 11.279 1.00 89.56 98 ASP A O 1
ATOM 776 N N . PRO A 1 99 ? -4.917 -13.864 9.367 1.00 85.75 99 PRO A N 1
ATOM 777 C CA . PRO A 1 99 ? -5.520 -12.613 8.908 1.00 85.75 99 PRO A CA 1
ATOM 778 C C . PRO A 1 99 ? -6.999 -12.748 8.519 1.00 85.75 99 PRO A C 1
ATOM 780 O O . PRO A 1 99 ? -7.717 -11.749 8.542 1.00 85.75 99 PRO A O 1
ATOM 783 N N . ASP A 1 100 ? -7.465 -13.956 8.192 1.00 86.69 100 ASP A N 1
ATOM 784 C CA . ASP A 1 100 ? -8.844 -14.192 7.746 1.00 86.69 100 ASP A CA 1
ATOM 785 C C . ASP A 1 100 ? -9.787 -14.528 8.910 1.00 86.69 100 ASP A C 1
ATOM 787 O O . ASP A 1 100 ? -10.994 -14.705 8.720 1.00 86.69 100 ASP A O 1
ATOM 791 N N . ARG A 1 101 ? -9.253 -14.608 10.135 1.00 87.81 101 ARG A N 1
ATOM 792 C CA . ARG A 1 101 ? -9.989 -15.026 11.325 1.00 87.81 101 ARG A CA 1
ATOM 793 C C . ARG A 1 101 ? -10.033 -13.923 12.371 1.00 87.81 101 ARG A C 1
ATOM 795 O O . ARG A 1 101 ? -9.022 -13.499 12.919 1.00 87.81 101 ARG A O 1
ATOM 802 N N . ILE A 1 102 ? -11.245 -13.534 12.754 1.00 91.12 102 ILE A N 1
ATOM 803 C CA . ILE A 1 102 ? -11.455 -12.582 13.848 1.00 91.12 102 ILE A CA 1
ATOM 804 C C . ILE A 1 102 ? -11.435 -13.347 15.177 1.00 91.12 102 ILE A C 1
ATOM 806 O O . ILE A 1 102 ? -12.422 -13.975 15.571 1.00 91.12 102 ILE A O 1
ATOM 810 N N . ALA A 1 103 ? -10.305 -13.302 15.877 1.00 93.81 103 ALA A N 1
ATOM 811 C CA . ALA A 1 103 ? -10.132 -13.920 17.188 1.00 93.81 103 ALA A CA 1
ATOM 812 C C . ALA A 1 103 ? -9.322 -13.023 18.132 1.00 93.81 103 ALA A C 1
ATOM 814 O O . ALA A 1 103 ? -8.575 -12.142 17.705 1.00 93.81 103 ALA A O 1
ATOM 815 N N . GLY A 1 104 ? -9.477 -13.235 19.436 1.00 94.19 104 GLY A N 1
ATOM 816 C CA . GLY A 1 104 ? -8.775 -12.429 20.423 1.00 94.19 104 GLY A CA 1
ATOM 817 C C . GLY A 1 104 ? -9.119 -12.763 21.866 1.00 94.19 104 GLY A C 1
ATOM 818 O O . GLY A 1 104 ? -9.762 -13.767 22.183 1.00 94.19 104 GLY A O 1
ATOM 819 N N . ILE A 1 105 ? -8.645 -11.898 22.755 1.00 93.69 105 ILE A N 1
ATOM 820 C CA . ILE A 1 105 ? -8.852 -11.978 24.197 1.00 93.69 105 ILE A CA 1
ATOM 821 C C . ILE A 1 105 ? -9.443 -10.654 24.664 1.00 93.69 105 ILE A C 1
ATOM 823 O O . ILE A 1 105 ? -8.799 -9.618 24.532 1.00 93.69 105 ILE A O 1
ATOM 827 N N . PHE A 1 106 ? -10.636 -10.690 25.241 1.00 93.44 106 PHE A N 1
ATOM 828 C CA . PHE A 1 106 ? -11.216 -9.571 25.975 1.00 93.44 106 PHE A CA 1
ATOM 829 C C . PHE A 1 106 ? -10.782 -9.641 27.441 1.00 93.44 106 PHE A C 1
ATOM 831 O O . PHE A 1 106 ? -10.819 -10.713 28.048 1.00 93.44 106 PHE A O 1
ATOM 838 N N . SER A 1 107 ? -10.325 -8.522 28.004 1.00 91.38 107 SER A N 1
ATOM 839 C CA . SER A 1 107 ? -9.854 -8.446 29.392 1.00 91.38 107 SER A CA 1
ATOM 840 C C . SER A 1 107 ? -10.452 -7.245 30.117 1.00 91.38 107 SER A C 1
ATOM 842 O O . SER A 1 107 ? -9.982 -6.127 29.948 1.00 91.38 107 SER A O 1
ATOM 844 N N . ASP A 1 108 ? -11.426 -7.467 30.992 1.00 89.56 108 ASP A N 1
ATOM 845 C CA . ASP A 1 108 ? -11.952 -6.445 31.895 1.00 89.56 108 ASP A CA 1
ATOM 846 C C . ASP A 1 108 ? -11.321 -6.593 33.294 1.00 89.56 108 ASP A C 1
ATOM 848 O O . ASP A 1 108 ? -11.768 -7.425 34.094 1.00 89.56 108 ASP A O 1
ATOM 852 N N . PRO A 1 109 ? -10.289 -5.796 33.631 1.00 83.06 109 PRO A N 1
ATOM 853 C CA . PRO A 1 109 ? -9.652 -5.860 34.940 1.00 83.06 109 PRO A CA 1
ATOM 854 C C . PRO A 1 109 ? -10.551 -5.351 36.074 1.00 83.06 109 PRO A C 1
ATOM 856 O O . PRO A 1 109 ? -10.363 -5.780 37.208 1.00 83.06 109 PRO A O 1
ATOM 859 N N . ALA A 1 110 ? -11.529 -4.478 35.802 1.00 84.69 110 ALA A N 1
ATOM 860 C CA . ALA A 1 110 ? -12.431 -3.965 36.834 1.00 84.69 110 ALA A CA 1
ATOM 861 C C . ALA A 1 110 ? -13.405 -5.051 37.312 1.00 84.69 110 ALA A C 1
ATOM 863 O O . ALA A 1 110 ? -13.736 -5.114 38.495 1.00 84.69 110 ALA A O 1
ATOM 864 N N . ARG A 1 111 ? -13.823 -5.934 36.398 1.00 85.50 111 ARG A N 1
ATOM 865 C CA . ARG A 1 111 ? -14.658 -7.108 36.701 1.00 85.50 111 ARG A CA 1
ATOM 866 C C . ARG A 1 111 ? -13.854 -8.395 36.925 1.00 85.50 111 ARG A C 1
ATOM 868 O O . ARG A 1 111 ? -14.439 -9.422 37.254 1.00 85.50 111 ARG A O 1
ATOM 875 N N . GLY A 1 112 ? -12.534 -8.365 36.729 1.00 86.38 112 GLY A N 1
ATOM 876 C CA . GLY A 1 112 ? -11.670 -9.550 36.779 1.00 86.38 112 GLY A CA 1
ATOM 877 C C . GLY A 1 112 ? -11.991 -10.593 35.699 1.00 86.38 112 GLY A C 1
ATOM 878 O O . GLY A 1 112 ? -11.725 -11.778 35.896 1.00 86.38 112 GLY A O 1
ATOM 879 N N . LYS A 1 113 ? -12.592 -10.181 34.574 1.00 87.38 113 LYS A N 1
ATOM 880 C CA . LYS A 1 113 ? -13.053 -11.073 33.503 1.00 87.38 113 LYS A CA 1
ATOM 881 C C . LYS A 1 113 ? -12.009 -11.131 32.392 1.00 87.38 113 LYS A C 1
ATOM 883 O O . LYS A 1 113 ? -11.658 -10.105 31.822 1.00 87.38 113 LYS A O 1
ATOM 888 N N . ILE A 1 114 ? -11.540 -12.329 32.053 1.00 90.75 114 ILE A N 1
ATOM 889 C CA . ILE A 1 114 ? -10.694 -12.563 30.876 1.00 90.75 114 ILE A CA 1
ATOM 890 C C . ILE A 1 114 ? -11.355 -13.658 30.051 1.00 90.75 114 ILE A C 1
ATOM 892 O O . ILE A 1 114 ? -11.520 -14.780 30.527 1.00 90.75 114 ILE A O 1
ATOM 896 N N . GLU A 1 115 ? -11.734 -13.334 28.821 1.00 90.94 115 GLU A N 1
ATOM 897 C CA . GLU A 1 115 ? -12.471 -14.235 27.942 1.00 90.94 115 GLU A CA 1
ATOM 898 C C . GLU A 1 115 ? -11.801 -14.301 26.571 1.00 90.94 115 GLU A C 1
ATOM 900 O O . GLU A 1 115 ? -11.491 -13.281 25.955 1.00 90.94 115 GLU A O 1
ATOM 905 N N . LYS A 1 116 ? -11.550 -15.521 26.092 1.00 92.75 116 LYS A N 1
ATOM 906 C CA . LYS A 1 116 ? -11.065 -15.748 24.729 1.00 92.75 116 LYS A CA 1
ATOM 907 C C . LYS A 1 116 ? -12.256 -15.912 23.803 1.00 92.75 116 LYS A C 1
ATOM 909 O O . LYS A 1 116 ? -13.184 -16.644 24.134 1.00 92.75 116 LYS A O 1
ATOM 914 N N . PHE A 1 117 ? -12.193 -15.304 22.627 1.00 92.62 117 PHE A N 1
ATOM 915 C CA . PHE A 1 117 ? -13.237 -15.431 21.623 1.00 92.62 117 PHE A CA 1
ATOM 916 C C . PHE A 1 117 ? -12.651 -15.694 20.235 1.00 92.62 117 PHE A C 1
ATOM 918 O O . PHE A 1 117 ? -11.515 -15.338 19.926 1.00 92.62 117 PHE A O 1
ATOM 925 N N . SER A 1 118 ? -13.458 -16.330 19.393 1.00 92.50 118 SER A N 1
ATOM 926 C CA . SER A 1 118 ? -13.178 -16.553 17.980 1.00 92.50 118 SER A CA 1
ATOM 927 C C . SER A 1 118 ? -14.498 -16.554 17.236 1.0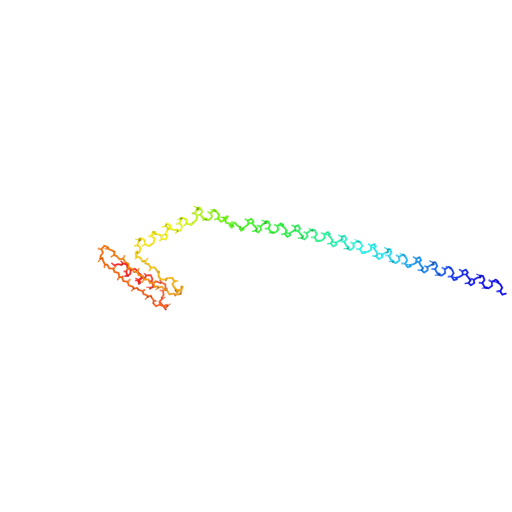0 92.50 118 SER A C 1
ATOM 929 O O . SER A 1 118 ? -15.395 -17.316 17.592 1.00 92.50 118 SER A O 1
ATOM 931 N N . LEU A 1 119 ? -14.598 -15.744 16.191 1.00 90.75 119 LEU A N 1
ATOM 932 C CA . LEU A 1 119 ? -15.782 -15.702 15.349 1.00 90.75 119 LEU A CA 1
ATOM 933 C C . LEU A 1 119 ? -15.683 -16.762 14.238 1.00 90.75 119 LEU A C 1
ATOM 935 O O . LEU A 1 119 ? -14.580 -17.051 13.768 1.00 90.75 119 LEU A O 1
ATOM 939 N N . PRO A 1 120 ? -16.814 -17.351 13.816 1.00 86.25 120 PRO A N 1
ATOM 940 C CA . PRO A 1 120 ? -16.906 -18.111 12.575 1.00 86.25 120 PRO A CA 1
ATOM 941 C C . PRO A 1 120 ? -16.710 -17.207 11.350 1.00 86.25 120 PRO A C 1
ATOM 943 O O . PRO A 1 120 ? -17.283 -16.118 11.285 1.00 86.25 120 PRO A O 1
ATOM 946 N N . ASN A 1 121 ? -15.978 -17.694 10.345 1.00 82.75 121 ASN A N 1
ATOM 947 C CA . ASN A 1 121 ? -15.689 -16.943 9.113 1.00 82.75 121 ASN A CA 1
ATOM 948 C C . ASN A 1 121 ? -16.930 -16.722 8.224 1.00 82.75 121 ASN A C 1
ATOM 950 O O . ASN A 1 121 ? -16.922 -15.869 7.345 1.00 82.75 121 ASN A O 1
ATOM 954 N N . GLU A 1 122 ? -18.006 -17.476 8.457 1.00 87.56 122 GLU A N 1
ATOM 955 C CA . GLU A 1 122 ? -19.242 -17.453 7.661 1.00 87.56 122 GLU A CA 1
ATOM 956 C C . GLU A 1 122 ? -20.230 -16.353 8.092 1.00 87.56 122 GLU A C 1
ATOM 958 O O . GLU A 1 122 ? -21.252 -16.145 7.438 1.00 87.56 122 GLU A O 1
ATOM 963 N N . LEU A 1 123 ? -19.957 -15.649 9.197 1.00 86.69 123 LEU A N 1
ATOM 964 C CA . LEU A 1 123 ? -20.839 -14.593 9.692 1.00 86.69 123 LEU A CA 1
ATOM 965 C C . LEU A 1 123 ? -20.805 -13.354 8.794 1.00 86.69 123 LEU A C 1
ATOM 967 O O . LEU A 1 123 ? -19.747 -12.937 8.321 1.00 86.69 123 LEU A O 1
ATOM 971 N N . SER A 1 124 ? -21.961 -12.700 8.644 1.00 91.56 124 SER A N 1
ATOM 972 C CA . SER A 1 124 ? -22.023 -11.381 8.017 1.00 91.56 124 SER A CA 1
ATOM 973 C C . SER A 1 124 ? -21.256 -10.349 8.852 1.00 91.56 124 SER A C 1
ATOM 975 O O . SER A 1 124 ? -21.152 -10.468 10.074 1.00 91.56 124 SER A O 1
ATOM 977 N N . ARG A 1 125 ? -20.759 -9.279 8.220 1.00 88.75 125 ARG A N 1
ATOM 978 C CA . ARG A 1 125 ? -20.014 -8.215 8.921 1.00 88.75 125 ARG A CA 1
ATOM 979 C C . ARG A 1 125 ? -20.812 -7.583 10.070 1.00 88.75 125 ARG A C 1
ATOM 981 O O . ARG A 1 125 ? -20.231 -7.203 11.080 1.00 88.75 125 ARG A O 1
ATOM 988 N N . VAL A 1 126 ? -22.134 -7.482 9.928 1.00 93.31 126 VAL A N 1
ATOM 989 C CA . VAL A 1 126 ? -23.020 -6.934 10.969 1.00 93.31 126 VAL A CA 1
ATOM 990 C C . VAL A 1 126 ? -23.103 -7.886 12.163 1.00 93.31 126 VAL A C 1
ATOM 992 O O . VAL A 1 126 ? -22.964 -7.447 13.303 1.00 93.31 126 VAL A O 1
ATOM 995 N N . ASP A 1 127 ? -23.245 -9.188 11.913 1.00 92.81 127 ASP A N 1
ATOM 996 C CA . ASP A 1 127 ? -23.297 -10.195 12.978 1.00 92.81 127 ASP A CA 1
ATOM 997 C C . ASP A 1 127 ? -21.961 -10.311 13.713 1.00 92.81 127 ASP A C 1
ATOM 999 O O . ASP A 1 127 ? -21.937 -10.470 14.934 1.00 92.81 127 ASP A O 1
ATOM 1003 N N . GLN A 1 128 ? -20.847 -10.163 12.990 1.00 91.06 128 GLN A N 1
ATOM 1004 C CA . GLN A 1 128 ? -19.516 -10.107 13.590 1.00 91.06 128 GLN A CA 1
ATOM 1005 C C . GLN A 1 128 ? -19.389 -8.926 14.562 1.00 91.06 128 GLN A C 1
ATOM 1007 O O . GLN A 1 128 ? -18.927 -9.099 15.690 1.00 91.06 128 GLN A O 1
ATOM 1012 N N . ILE A 1 129 ? -19.850 -7.737 14.159 1.00 91.06 129 ILE A N 1
ATOM 1013 C CA . ILE A 1 129 ? -19.841 -6.539 15.010 1.00 91.06 129 ILE A CA 1
ATOM 1014 C C . ILE A 1 129 ? -20.725 -6.745 16.244 1.00 91.06 129 ILE A C 1
ATOM 1016 O O . ILE A 1 129 ? -20.276 -6.488 17.359 1.00 91.06 129 ILE A O 1
ATOM 1020 N N . HIS A 1 130 ? -21.952 -7.248 16.077 1.00 91.62 130 HIS A N 1
ATOM 1021 C CA . HIS A 1 130 ? -22.842 -7.533 17.208 1.00 91.62 130 HIS A CA 1
ATOM 1022 C C . HIS A 1 130 ? -22.240 -8.548 18.183 1.00 91.62 130 HIS A C 1
ATOM 1024 O O . HIS A 1 130 ? -22.358 -8.379 19.396 1.00 91.62 130 HIS A O 1
ATOM 1030 N N . TYR A 1 131 ? -21.571 -9.582 17.669 1.00 90.62 131 TYR A N 1
ATOM 1031 C CA . TYR A 1 131 ? -20.886 -10.557 18.508 1.00 90.62 131 TYR A CA 1
ATOM 1032 C C . TYR A 1 131 ? -19.779 -9.899 19.337 1.00 90.62 131 TYR A C 1
ATOM 1034 O O . TYR A 1 131 ? -19.709 -10.122 20.542 1.00 90.62 131 TYR A O 1
ATOM 1042 N N . ILE A 1 132 ? -18.941 -9.064 18.714 1.00 90.25 132 ILE A N 1
ATOM 1043 C CA . ILE A 1 132 ? -17.857 -8.358 19.411 1.00 90.25 132 ILE A CA 1
ATOM 1044 C C . ILE A 1 132 ? -18.421 -7.450 20.509 1.00 90.25 132 ILE A C 1
ATOM 1046 O O . ILE A 1 132 ? -17.933 -7.496 21.634 1.00 90.25 132 ILE A O 1
ATOM 1050 N N . TRP A 1 133 ? -19.478 -6.683 20.229 1.00 89.94 133 TRP A N 1
ATOM 1051 C CA . TRP A 1 133 ? -20.117 -5.839 21.246 1.00 89.94 133 TRP A CA 1
ATOM 1052 C C . TRP A 1 133 ? -20.672 -6.648 22.417 1.00 89.94 133 TRP A C 1
ATOM 1054 O O . TRP A 1 133 ? -20.454 -6.280 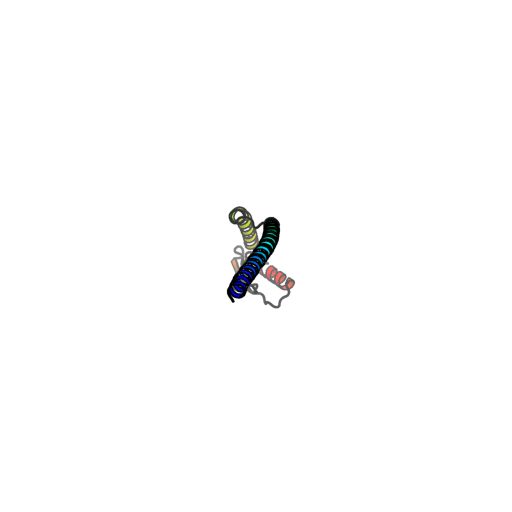23.565 1.00 89.94 133 TRP A O 1
ATOM 1064 N N . LYS A 1 134 ? -21.273 -7.810 22.146 1.00 89.19 134 LYS A N 1
ATOM 1065 C CA . LYS A 1 134 ? -21.746 -8.722 23.194 1.00 89.19 134 LYS A CA 1
ATOM 1066 C C . LYS A 1 134 ? -20.616 -9.270 24.077 1.00 89.19 134 LYS A C 1
ATOM 1068 O O . LYS A 1 134 ? -20.865 -9.627 25.222 1.00 89.19 134 LYS A O 1
ATOM 1073 N N . VAL A 1 135 ? -19.398 -9.399 23.546 1.00 86.81 135 VAL A N 1
ATOM 1074 C CA . VAL A 1 135 ? -18.225 -9.824 24.333 1.00 86.81 135 VAL A CA 1
ATOM 1075 C C . VAL A 1 135 ? -17.751 -8.705 25.266 1.00 86.81 135 VAL A C 1
ATOM 1077 O O . VAL A 1 135 ? -17.271 -9.002 26.360 1.00 86.81 135 VAL A O 1
ATOM 1080 N N . ILE A 1 136 ? -17.873 -7.450 24.821 1.00 85.06 136 ILE A N 1
ATOM 1081 C CA . ILE A 1 136 ? -17.420 -6.259 25.550 1.00 85.06 136 ILE A CA 1
ATOM 1082 C C . ILE A 1 136 ? -18.400 -5.863 26.672 1.00 85.06 136 ILE A C 1
ATOM 1084 O O . ILE A 1 136 ? -17.941 -5.398 27.718 1.00 85.06 136 ILE A O 1
ATOM 1088 N N . ASP A 1 137 ? -19.709 -6.050 26.469 1.00 78.94 137 ASP A N 1
ATOM 1089 C CA . ASP A 1 137 ? -20.770 -5.762 27.458 1.00 78.94 137 ASP A CA 1
ATOM 1090 C C . ASP A 1 137 ? -20.672 -6.615 28.748 1.00 78.94 137 ASP A C 1
ATOM 1092 O O . ASP A 1 137 ? -20.837 -6.041 29.861 1.00 78.94 137 ASP A O 1
#

pLDDT: mean 83.21, std 10.82, range [56.06, 94.19]

Foldseek 3Di:
DVVVVVVVVVVVVVVVVVVVVVVVVVVVVVVVVVVVVVVVVVVVVVVVVVVVVVVVVVVVVVPCPDPPVVCVPPVVVVVVVVVVVVCVQLVWDFDPPDVLWTWTWRADVVVRDIDTDTDDSPDDPVVVVVVSVVVSD

Solvent-accessible surface area (backbone atoms only — not comparable to full-atom values): 7796 Å² total; per-residue (Å²): 116,68,68,63,53,51,53,54,49,53,51,53,52,50,55,50,51,53,52,51,52,50,50,51,52,52,51,53,52,50,50,53,53,48,52,53,52,49,52,56,50,50,53,53,49,52,54,50,48,53,53,49,51,53,50,48,54,53,50,51,70,72,54,78,69,70,54,73,65,55,42,57,71,54,51,49,56,52,53,50,52,53,52,48,48,51,35,65,73,60,29,45,48,73,48,78,91,45,91,82,45,63,32,31,36,40,49,41,77,93,76,71,44,74,47,79,52,69,59,68,82,86,55,52,74,66,56,51,50,53,51,54,51,64,73,65,108

Mean predicted aligned error: 16.8 Å

Secondary structure (DSSP, 8-state):
-HHHHHHHHHHHHHHHHHHHHHHHHHHHHHHHHHHHHHHHHHHHHHHHHHHHHHHHHHHHHH-----HHHIIIIIHHHHHHHHHHHHHHH-EEE--S-TT--EEEEEETTTTEEEEEE--TTS-HHHHHHHHHHHH-